Protein AF-A0A6B3FU96-F1 (afdb_monomer_lite)

Radius of gyration: 16.26 Å; chains: 1; bounding box: 39×36×41 Å

Sequence (114 aa):
RLAHGTFVRYARGQRRKLEADVRVHGAPRWKHAMHLLRLLASSRDLLRTGELRIDVGDAREELLAVKRGEVSWAEVERRMDRLGEENDEAAARSPLPAEPDRAAVEDFLVRTRR

Foldseek 3Di:
DVLLVVLLVVLVVLVVVQVVCCVVPVHGQLLSLLVSLLSLVQLLVCLQPVDRDNDPPPCVVVSVCSNVVVDDPVVSVVSNVVSSVSNVVSNVVGPDDPDDPPVVVVVVVVVPPD

Structure (mmCIF, N/CA/C/O backbone):
data_AF-A0A6B3FU96-F1
#
_entry.id   AF-A0A6B3FU96-F1
#
loop_
_atom_site.group_PDB
_atom_site.id
_atom_site.type_symbol
_atom_site.label_atom_id
_atom_site.label_alt_id
_atom_site.label_comp_id
_atom_site.label_asym_id
_atom_site.label_entity_id
_atom_site.label_seq_id
_atom_site.pdbx_PDB_ins_code
_atom_site.Cartn_x
_atom_site.Cartn_y
_atom_site.Cartn_z
_atom_site.occupancy
_atom_site.B_iso_or_equiv
_atom_site.auth_seq_id
_atom_site.auth_comp_id
_atom_site.auth_asym_id
_atom_site.auth_atom_id
_atom_site.pdbx_PDB_model_num
ATOM 1 N N . ARG A 1 1 ? -10.981 -8.982 6.597 1.00 85.12 1 ARG A N 1
ATOM 2 C CA . ARG A 1 1 ? -11.079 -7.613 7.168 1.00 85.12 1 ARG A CA 1
ATOM 3 C C . ARG A 1 1 ? -11.315 -6.618 6.039 1.00 85.12 1 ARG A C 1
ATOM 5 O O . ARG A 1 1 ? -10.650 -6.731 5.012 1.00 85.12 1 ARG A O 1
ATOM 12 N N . LEU A 1 2 ? -12.239 -5.669 6.202 1.00 90.56 2 LEU A N 1
ATOM 13 C CA . LEU A 1 2 ? -12.627 -4.729 5.144 1.00 90.56 2 LEU A CA 1
ATOM 14 C C . LEU A 1 2 ? -11.458 -3.841 4.693 1.00 90.56 2 LEU A C 1
ATOM 16 O O . LEU A 1 2 ? -11.311 -3.611 3.497 1.00 90.56 2 LEU A O 1
ATOM 20 N N . ALA A 1 3 ? -10.591 -3.414 5.620 1.00 91.00 3 ALA A N 1
ATOM 21 C CA . ALA A 1 3 ? -9.408 -2.602 5.317 1.00 91.00 3 ALA A CA 1
ATOM 22 C C . ALA A 1 3 ? -8.497 -3.258 4.263 1.00 91.00 3 ALA A C 1
ATOM 24 O O . ALA A 1 3 ? -8.232 -2.657 3.224 1.00 91.00 3 ALA A O 1
ATOM 25 N N . HIS A 1 4 ? -8.106 -4.521 4.477 1.00 91.50 4 HIS A N 1
ATOM 26 C CA . HIS A 1 4 ? -7.316 -5.299 3.513 1.00 91.50 4 HIS A CA 1
ATOM 27 C C . HIS A 1 4 ? -8.008 -5.375 2.149 1.00 91.50 4 HIS A C 1
ATOM 29 O O . HIS A 1 4 ? -7.415 -5.022 1.132 1.00 91.50 4 HIS A O 1
ATOM 35 N N . GLY A 1 5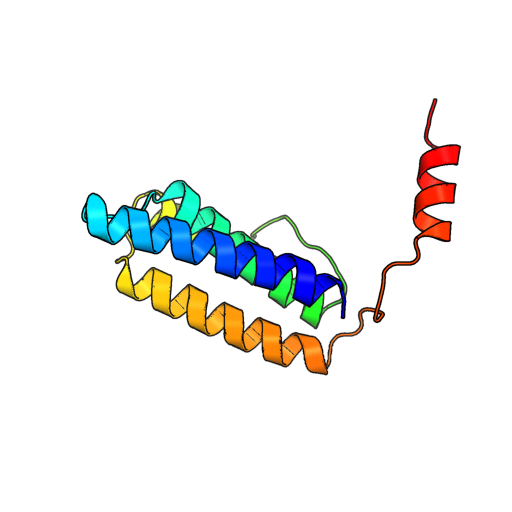 ? -9.297 -5.730 2.129 1.00 89.38 5 GLY A N 1
ATOM 36 C CA . GLY A 1 5 ? -10.069 -5.800 0.891 1.00 89.38 5 GLY A CA 1
ATOM 37 C C . GLY A 1 5 ? -10.115 -4.467 0.138 1.00 89.38 5 GLY A C 1
ATOM 38 O O . GLY A 1 5 ? -10.007 -4.453 -1.086 1.00 89.38 5 GLY A O 1
ATOM 39 N N . THR A 1 6 ? -10.253 -3.343 0.839 1.00 90.25 6 THR A N 1
ATOM 40 C CA . THR A 1 6 ? -10.286 -2.006 0.233 1.00 90.25 6 THR A CA 1
ATOM 41 C C . THR A 1 6 ? -8.933 -1.620 -0.361 1.00 90.25 6 THR A C 1
ATOM 43 O O . THR A 1 6 ? -8.867 -1.273 -1.542 1.00 90.25 6 THR A O 1
ATOM 46 N N . PHE A 1 7 ? -7.849 -1.729 0.410 1.00 89.06 7 PHE A N 1
ATOM 47 C CA . PHE A 1 7 ? -6.512 -1.347 -0.048 1.00 89.06 7 PHE A CA 1
ATOM 48 C C . PHE A 1 7 ? -5.993 -2.277 -1.149 1.00 89.06 7 PHE A C 1
ATOM 50 O O . PHE A 1 7 ? -5.582 -1.806 -2.210 1.00 89.06 7 PHE A O 1
ATOM 57 N N . VAL A 1 8 ? -6.057 -3.594 -0.940 1.00 84.56 8 VAL A N 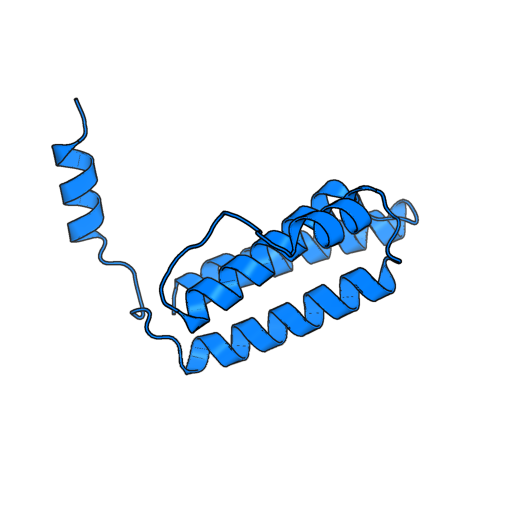1
ATOM 58 C CA . VAL A 1 8 ? -5.462 -4.577 -1.856 1.00 84.56 8 VAL A CA 1
ATOM 59 C C . VAL A 1 8 ? -6.236 -4.668 -3.170 1.00 84.56 8 VAL A C 1
ATOM 61 O O . VAL A 1 8 ? -5.616 -4.722 -4.233 1.00 84.56 8 VAL A O 1
ATOM 64 N N . ARG A 1 9 ? -7.580 -4.611 -3.165 1.00 87.00 9 ARG A N 1
ATOM 65 C CA . ARG A 1 9 ? -8.341 -4.594 -4.432 1.00 87.00 9 ARG A CA 1
ATOM 66 C C . ARG A 1 9 ? -8.057 -3.339 -5.246 1.00 87.00 9 ARG A C 1
ATOM 68 O O . ARG A 1 9 ? -7.861 -3.444 -6.458 1.00 87.00 9 ARG A O 1
ATOM 75 N N . TYR A 1 10 ? -8.006 -2.177 -4.594 1.00 90.75 10 TYR A N 1
ATOM 76 C CA . TYR A 1 10 ? -7.647 -0.935 -5.269 1.00 90.75 10 TYR A CA 1
ATOM 77 C C . TYR A 1 10 ? -6.224 -1.014 -5.837 1.00 90.75 10 TYR A C 1
ATOM 79 O O . TYR A 1 10 ? -6.031 -0.755 -7.025 1.00 90.75 10 TYR A O 1
ATOM 87 N N . ALA A 1 11 ? -5.249 -1.458 -5.036 1.00 90.88 11 ALA A N 1
ATOM 88 C CA . ALA A 1 11 ? -3.858 -1.600 -5.456 1.00 90.88 11 ALA A CA 1
ATOM 89 C C . ALA A 1 11 ? -3.701 -2.550 -6.656 1.00 90.88 11 ALA A C 1
ATOM 91 O O . ALA A 1 11 ? -3.057 -2.192 -7.640 1.00 90.88 11 ALA A O 1
ATOM 92 N N . ARG A 1 12 ? -4.369 -3.713 -6.642 1.00 91.31 12 ARG A N 1
ATOM 93 C CA . ARG A 1 12 ? -4.391 -4.658 -7.776 1.00 91.31 12 ARG A CA 1
ATOM 94 C C . ARG A 1 12 ? -4.965 -4.020 -9.045 1.00 91.31 12 ARG A C 1
ATOM 96 O O . ARG A 1 12 ? -4.443 -4.235 -10.135 1.00 91.31 12 ARG A O 1
ATOM 103 N N . GLY A 1 13 ? -6.026 -3.221 -8.919 1.00 94.31 13 GLY A N 1
ATOM 104 C CA . GLY A 1 13 ? -6.601 -2.477 -10.043 1.00 94.31 13 GLY A CA 1
ATOM 105 C C . GLY A 1 13 ? -5.647 -1.432 -10.624 1.00 94.31 13 GLY A C 1
ATOM 106 O O . GLY A 1 13 ? -5.531 -1.322 -11.844 1.00 94.31 13 GLY A O 1
ATOM 107 N N . GLN A 1 14 ? -4.940 -0.696 -9.765 1.00 95.62 14 GLN A N 1
ATOM 108 C CA . GLN A 1 14 ? -3.948 0.295 -10.188 1.00 95.62 14 GLN A CA 1
ATOM 109 C C . GLN A 1 14 ? -2.713 -0.347 -10.824 1.00 95.62 14 GLN A C 1
ATOM 111 O O . GLN A 1 14 ? -2.234 0.147 -11.843 1.00 95.62 14 GLN A O 1
ATOM 116 N N . ARG A 1 15 ? -2.251 -1.485 -10.290 1.00 94.62 15 ARG A N 1
ATOM 117 C CA . ARG A 1 15 ? -1.135 -2.248 -10.858 1.00 94.62 15 ARG A CA 1
ATOM 118 C C . ARG A 1 15 ? -1.401 -2.649 -12.305 1.00 94.62 15 ARG A C 1
ATOM 120 O O . ARG A 1 15 ? -0.584 -2.352 -13.164 1.00 94.62 15 ARG A O 1
ATOM 127 N N . ARG A 1 16 ? -2.580 -3.214 -12.597 1.00 95.75 16 ARG A N 1
ATOM 128 C CA . ARG A 1 16 ? -2.950 -3.610 -13.969 1.00 95.75 16 ARG A CA 1
ATOM 129 C C . ARG A 1 16 ? -2.908 -2.448 -14.961 1.00 95.75 16 ARG A C 1
ATOM 131 O O . ARG A 1 16 ? -2.517 -2.639 -16.109 1.00 95.75 16 ARG A O 1
ATOM 138 N N . LYS A 1 17 ? -3.316 -1.247 -14.533 1.00 94.50 17 LYS A N 1
ATOM 139 C CA . LYS A 1 17 ? -3.223 -0.035 -15.364 1.00 94.50 17 LYS A CA 1
ATOM 140 C C . LYS A 1 17 ? -1.768 0.332 -15.629 1.00 94.50 17 LYS A C 1
ATOM 142 O O . LYS A 1 17 ? -1.411 0.642 -16.754 1.00 94.50 17 LYS A O 1
ATOM 147 N N . LEU A 1 18 ? -0.932 0.254 -14.600 1.00 95.50 18 LEU A N 1
ATOM 148 C CA . LEU A 1 18 ? 0.477 0.596 -14.705 1.00 95.50 18 LEU A CA 1
ATOM 149 C C . LEU A 1 18 ? 1.257 -0.402 -15.582 1.00 95.50 18 LEU A C 1
ATOM 151 O O . LEU A 1 18 ? 2.047 0.017 -16.417 1.00 95.50 18 LEU A O 1
ATOM 155 N N . GLU A 1 19 ? 0.971 -1.700 -15.471 1.00 95.56 19 GLU A N 1
ATOM 156 C CA . GLU A 1 19 ? 1.505 -2.739 -16.366 1.00 95.56 19 GLU A CA 1
ATOM 157 C C . GLU A 1 19 ? 1.053 -2.535 -17.821 1.00 95.56 19 GLU A C 1
ATOM 159 O O . GLU A 1 19 ? 1.815 -2.786 -18.753 1.00 95.56 19 GLU A O 1
ATOM 164 N N . ALA A 1 20 ? -0.186 -2.078 -18.036 1.00 95.19 20 ALA A N 1
ATOM 165 C CA . ALA A 1 20 ? -0.667 -1.727 -19.369 1.00 95.19 20 ALA A CA 1
ATOM 166 C C . ALA A 1 20 ? 0.097 -0.529 -19.950 1.00 95.19 20 ALA A C 1
ATOM 168 O O . ALA A 1 20 ? 0.547 -0.614 -21.091 1.00 95.19 20 ALA A O 1
ATOM 169 N N . ASP A 1 21 ? 0.316 0.526 -19.158 1.00 92.69 21 ASP A N 1
ATOM 170 C CA . ASP A 1 21 ? 1.127 1.680 -19.565 1.00 92.69 21 ASP A CA 1
ATOM 171 C C . ASP A 1 21 ? 2.549 1.243 -19.963 1.00 92.69 21 ASP A C 1
ATOM 173 O O . ASP A 1 21 ? 3.053 1.677 -20.995 1.00 92.69 21 ASP A O 1
ATOM 177 N N . VAL A 1 22 ? 3.178 0.335 -19.203 1.00 96.12 22 VAL A N 1
ATOM 178 C CA . VAL A 1 22 ? 4.518 -0.197 -19.518 1.00 96.12 22 VAL A CA 1
ATOM 179 C C . VAL A 1 22 ? 4.530 -0.930 -20.858 1.00 96.12 22 VAL A C 1
ATOM 181 O O . VAL A 1 22 ? 5.436 -0.714 -21.657 1.00 96.12 22 VAL A O 1
ATOM 184 N N . ARG A 1 23 ? 3.524 -1.769 -21.142 1.00 95.81 23 ARG A N 1
ATOM 185 C CA . ARG A 1 23 ? 3.443 -2.486 -22.429 1.00 95.81 23 ARG A CA 1
ATOM 186 C C . ARG A 1 23 ? 3.307 -1.545 -23.625 1.00 95.81 23 ARG A C 1
ATOM 188 O O . ARG A 1 23 ? 3.797 -1.874 -24.698 1.00 95.81 23 ARG A O 1
ATOM 195 N N . VAL A 1 24 ? 2.636 -0.407 -23.451 1.00 95.88 24 VAL A N 1
ATOM 196 C CA . VAL A 1 24 ? 2.384 0.558 -24.534 1.00 95.88 24 VAL A CA 1
ATOM 197 C C . VAL A 1 24 ? 3.532 1.560 -24.686 1.00 95.88 24 VAL A C 1
ATOM 199 O O . VAL A 1 24 ? 3.877 1.931 -25.804 1.00 95.88 24 VAL A O 1
ATOM 202 N N . HIS A 1 25 ? 4.129 2.003 -23.580 1.00 94.50 25 HIS A N 1
ATOM 203 C CA . HIS A 1 25 ? 5.074 3.125 -23.554 1.00 94.50 25 HIS A CA 1
ATOM 204 C C . HIS A 1 25 ? 6.510 2.733 -23.172 1.00 94.50 25 HIS A C 1
ATOM 206 O O . HIS A 1 25 ? 7.390 3.588 -23.152 1.00 94.50 25 HIS A O 1
ATOM 212 N N . GLY A 1 26 ? 6.762 1.465 -22.838 1.00 94.31 26 GLY A N 1
ATOM 213 C CA . GLY A 1 26 ? 8.074 0.938 -22.442 1.00 94.31 26 GLY A CA 1
ATOM 214 C C . GLY A 1 26 ? 8.487 1.241 -20.997 1.00 94.31 26 GLY A C 1
ATOM 215 O O . GLY A 1 26 ? 9.429 0.638 -20.490 1.00 94.31 26 GLY A O 1
ATOM 216 N N . ALA A 1 27 ? 7.782 2.141 -20.308 1.00 93.62 27 ALA A N 1
ATOM 217 C CA . ALA A 1 27 ? 8.052 2.513 -18.923 1.00 93.62 27 ALA A CA 1
ATOM 218 C C . ALA A 1 27 ? 6.757 2.879 -18.182 1.00 93.62 27 ALA A C 1
ATOM 220 O O . ALA A 1 27 ? 5.798 3.352 -18.801 1.00 93.62 27 ALA A O 1
ATOM 221 N N . PRO A 1 28 ? 6.707 2.700 -16.851 1.00 96.62 28 PRO A N 1
ATOM 222 C CA . PRO A 1 28 ? 5.546 3.085 -16.070 1.00 96.62 28 PRO A CA 1
ATOM 223 C C . PRO A 1 28 ? 5.503 4.601 -15.878 1.00 96.62 28 PRO A C 1
ATOM 225 O O . PRO A 1 28 ? 6.515 5.306 -15.896 1.00 96.62 28 PRO A O 1
ATOM 228 N N . ARG A 1 29 ? 4.331 5.114 -15.507 1.00 97.19 29 ARG A N 1
ATOM 229 C CA . ARG A 1 29 ? 4.252 6.434 -14.875 1.00 97.19 29 ARG A CA 1
ATOM 230 C C . ARG A 1 29 ? 4.871 6.363 -13.475 1.00 97.19 29 ARG A C 1
ATOM 232 O O . ARG A 1 29 ? 4.194 6.002 -12.517 1.00 97.19 29 ARG A O 1
ATOM 239 N N . TRP A 1 30 ? 6.133 6.760 -13.326 1.00 97.94 30 TRP A N 1
ATOM 240 C CA . TRP A 1 30 ? 6.909 6.623 -12.080 1.00 97.94 30 TRP A CA 1
ATOM 241 C C . TRP A 1 30 ? 6.244 7.195 -10.821 1.00 97.94 30 TRP A C 1
ATOM 243 O O . TRP A 1 30 ? 6.259 6.569 -9.762 1.00 97.94 30 TRP A O 1
ATOM 253 N N . LYS A 1 31 ? 5.564 8.345 -10.927 1.00 98.12 31 LYS A N 1
ATOM 254 C CA . LYS A 1 31 ? 4.761 8.898 -9.819 1.00 98.12 31 LYS A CA 1
ATOM 255 C C . LYS A 1 31 ? 3.658 7.932 -9.368 1.00 98.12 31 LYS A C 1
ATOM 257 O O . LYS A 1 31 ? 3.398 7.816 -8.174 1.00 98.12 31 LYS A O 1
ATOM 262 N N . HIS A 1 32 ? 3.005 7.259 -10.311 1.00 97.88 32 HIS A N 1
ATOM 263 C CA . HIS A 1 32 ? 1.958 6.285 -10.019 1.00 97.88 32 HIS A CA 1
ATOM 264 C C . HIS A 1 32 ? 2.555 5.019 -9.384 1.00 97.88 32 HIS A C 1
ATOM 266 O O . HIS A 1 32 ? 2.040 4.560 -8.367 1.00 97.88 32 HIS A O 1
ATOM 272 N N . ALA A 1 33 ? 3.689 4.531 -9.894 1.00 98.25 33 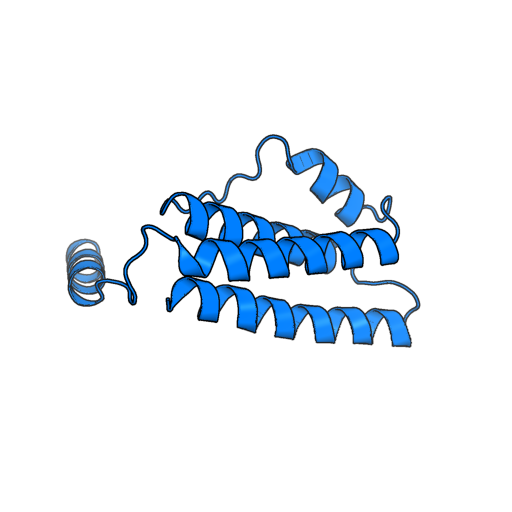ALA A N 1
ATOM 273 C CA . ALA A 1 33 ? 4.399 3.387 -9.323 1.00 98.25 33 ALA A CA 1
ATOM 274 C C . ALA A 1 33 ? 4.808 3.635 -7.857 1.00 98.25 33 ALA A C 1
ATOM 276 O O . ALA A 1 33 ? 4.507 2.827 -6.978 1.00 98.25 33 ALA A O 1
ATOM 277 N N . MET A 1 34 ? 5.393 4.805 -7.577 1.00 98.44 34 MET A N 1
ATOM 278 C CA . MET A 1 34 ? 5.727 5.245 -6.219 1.00 98.44 34 MET A CA 1
ATOM 279 C C . MET A 1 34 ? 4.493 5.289 -5.310 1.00 98.44 34 MET A C 1
ATOM 281 O O . MET A 1 34 ? 4.522 4.767 -4.196 1.00 98.44 34 MET A O 1
ATOM 285 N N . HIS A 1 35 ? 3.387 5.882 -5.774 1.00 97.12 35 HIS A N 1
ATOM 286 C CA . HIS A 1 35 ? 2.168 5.963 -4.970 1.00 97.12 35 HIS A CA 1
ATOM 287 C C . HIS A 1 35 ? 1.584 4.590 -4.643 1.00 97.12 35 HIS A C 1
ATOM 289 O O . HIS A 1 35 ? 1.047 4.412 -3.551 1.00 97.12 35 HIS A O 1
ATOM 295 N N . LEU A 1 36 ? 1.697 3.635 -5.564 1.00 97.06 36 LEU A N 1
ATOM 296 C CA . LEU A 1 36 ? 1.214 2.279 -5.361 1.00 97.06 36 LEU A CA 1
ATOM 297 C C . LEU A 1 36 ? 2.059 1.519 -4.326 1.00 97.06 36 LEU A C 1
ATOM 299 O O . LEU A 1 36 ? 1.485 0.892 -3.438 1.00 97.06 36 LEU A O 1
ATOM 303 N N . LEU A 1 37 ? 3.391 1.653 -4.362 1.00 97.44 37 LEU A N 1
ATOM 304 C CA . LEU A 1 37 ? 4.268 1.128 -3.305 1.00 97.44 37 LEU A CA 1
ATOM 305 C C . LEU A 1 37 ? 3.940 1.738 -1.941 1.00 97.44 37 LEU A C 1
ATOM 307 O O . LEU A 1 37 ? 3.750 1.007 -0.972 1.00 97.44 37 LEU A O 1
ATOM 311 N N . ARG A 1 38 ? 3.799 3.070 -1.879 1.00 97.06 38 ARG A N 1
ATOM 312 C CA . ARG A 1 38 ? 3.421 3.771 -0.646 1.00 97.06 38 ARG A CA 1
ATOM 313 C C . ARG A 1 38 ? 2.103 3.239 -0.084 1.00 97.06 38 ARG A C 1
ATOM 315 O O . ARG A 1 38 ? 2.011 2.970 1.105 1.00 97.06 38 ARG A O 1
ATOM 322 N N . LEU A 1 39 ? 1.091 3.072 -0.936 1.00 95.94 39 LEU A N 1
ATOM 323 C CA . LEU A 1 39 ? -0.220 2.580 -0.521 1.00 95.94 39 LEU A CA 1
ATOM 324 C C . LEU A 1 39 ? -0.150 1.158 0.054 1.00 95.94 39 LEU A C 1
ATOM 326 O O . LEU A 1 39 ? -0.757 0.885 1.089 1.00 95.94 39 LEU A O 1
ATOM 330 N N . LEU A 1 40 ? 0.569 0.258 -0.620 1.00 96.25 40 LEU A N 1
ATOM 331 C CA . LEU A 1 40 ? 0.731 -1.126 -0.180 1.00 96.25 40 LEU A CA 1
ATOM 332 C C . LEU A 1 40 ? 1.501 -1.215 1.149 1.00 96.25 40 LEU A C 1
ATOM 334 O O . LEU A 1 40 ? 1.101 -1.981 2.026 1.00 96.25 40 LEU A O 1
ATOM 338 N N . ALA A 1 41 ? 2.542 -0.395 1.328 1.00 96.38 41 ALA A N 1
ATOM 339 C CA . ALA A 1 41 ? 3.285 -0.294 2.584 1.00 96.38 41 ALA A CA 1
ATOM 340 C C . ALA A 1 41 ? 2.408 0.232 3.732 1.00 96.38 41 ALA A C 1
ATOM 342 O O . ALA A 1 41 ? 2.320 -0.414 4.774 1.00 96.38 41 ALA A O 1
ATOM 343 N N . SER A 1 42 ? 1.665 1.326 3.517 1.00 95.88 42 SER A N 1
ATOM 344 C CA . SER A 1 42 ? 0.724 1.847 4.519 1.00 95.88 42 SER A CA 1
ATOM 345 C C . SER A 1 42 ? -0.351 0.824 4.894 1.00 95.88 42 SER A C 1
ATOM 347 O O . SER A 1 42 ? -0.703 0.711 6.064 1.00 95.88 42 SER A O 1
ATOM 349 N N . SER A 1 43 ? -0.863 0.054 3.925 1.00 96.19 43 SER A N 1
ATOM 350 C CA . SER A 1 43 ? -1.833 -1.019 4.183 1.00 96.19 43 SER A CA 1
ATOM 351 C C . SER A 1 43 ? -1.244 -2.119 5.063 1.00 96.19 43 SER A C 1
ATOM 353 O O . SER A 1 43 ? -1.881 -2.548 6.023 1.00 96.19 43 SER A O 1
ATOM 355 N N . ARG A 1 44 ? -0.011 -2.547 4.777 1.00 96.25 44 ARG A N 1
ATOM 356 C CA . ARG A 1 44 ? 0.685 -3.559 5.572 1.00 96.25 44 ARG A CA 1
ATOM 357 C C . ARG A 1 44 ? 0.865 -3.090 7.008 1.00 96.25 44 ARG A C 1
ATOM 359 O O . ARG A 1 44 ? 0.566 -3.843 7.931 1.00 96.25 44 ARG A O 1
ATOM 366 N N . ASP A 1 45 ? 1.350 -1.868 7.193 1.00 96.19 45 ASP A N 1
ATOM 367 C CA . ASP A 1 45 ? 1.628 -1.335 8.524 1.00 96.19 45 ASP A CA 1
ATOM 368 C C . ASP A 1 45 ? 0.328 -1.174 9.315 1.00 96.19 45 ASP A C 1
ATOM 370 O O . ASP A 1 45 ? 0.241 -1.679 10.431 1.00 96.19 45 ASP A O 1
ATOM 374 N N . LEU A 1 46 ? -0.724 -0.632 8.689 1.00 96.00 46 LEU A N 1
ATOM 375 C CA . LEU A 1 46 ? -2.072 -0.582 9.257 1.00 96.00 46 LEU A CA 1
ATOM 376 C C . LEU A 1 46 ? -2.573 -1.975 9.672 1.00 96.00 46 LEU A C 1
ATOM 378 O O . LEU A 1 46 ? -3.121 -2.141 10.759 1.00 96.00 46 LEU A O 1
ATOM 382 N N . LEU A 1 47 ? -2.395 -2.994 8.829 1.00 96.69 47 LEU A N 1
ATOM 383 C CA . LEU A 1 47 ? -2.823 -4.354 9.154 1.00 96.69 47 LEU A CA 1
ATOM 384 C C . LEU A 1 47 ? -1.985 -4.972 10.276 1.00 96.69 47 LEU A C 1
ATOM 386 O O . LEU A 1 47 ? -2.526 -5.771 11.034 1.00 96.69 47 LEU A O 1
ATOM 390 N N . ARG A 1 48 ? -0.706 -4.616 10.413 1.00 96.81 48 ARG A N 1
ATOM 391 C CA . ARG A 1 48 ? 0.170 -5.124 11.479 1.00 96.81 48 ARG A CA 1
ATOM 392 C C . ARG A 1 48 ? -0.086 -4.450 12.824 1.00 96.81 48 ARG A C 1
ATOM 394 O O . ARG A 1 48 ? -0.054 -5.133 13.841 1.00 96.81 48 ARG A O 1
ATOM 401 N N . THR A 1 49 ? -0.327 -3.142 12.835 1.00 96.56 49 THR A N 1
ATOM 402 C CA . THR A 1 49 ? -0.357 -2.344 14.073 1.00 96.56 49 THR A CA 1
ATOM 403 C C . THR A 1 49 ? -1.754 -1.891 14.477 1.00 96.56 49 THR A C 1
ATO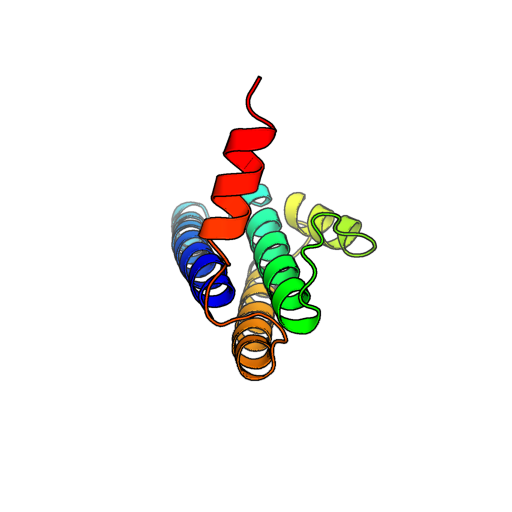M 405 O O . THR A 1 49 ? -1.976 -1.582 15.640 1.00 96.56 49 THR A O 1
ATOM 408 N N . GLY A 1 50 ? -2.701 -1.840 13.538 1.00 96.06 50 GLY A N 1
ATOM 409 C CA . GLY A 1 50 ? -3.996 -1.188 13.738 1.00 96.06 50 GLY A CA 1
ATOM 410 C C . GLY A 1 50 ? -3.943 0.339 13.623 1.00 96.06 50 GLY A C 1
ATOM 411 O O . GLY A 1 50 ? -4.981 0.988 13.721 1.00 96.06 50 GLY A O 1
ATOM 412 N N . GLU A 1 51 ? -2.769 0.917 13.363 1.00 95.06 51 GLU A N 1
ATOM 413 C CA . GLU A 1 51 ? -2.568 2.361 13.256 1.00 95.06 51 GLU A CA 1
ATOM 414 C C . GLU A 1 51 ? -2.308 2.777 11.809 1.00 95.06 51 GLU A C 1
ATOM 416 O O . GLU A 1 51 ? -1.373 2.306 11.157 1.00 95.06 51 GLU A O 1
ATOM 421 N N . LEU A 1 52 ? -3.111 3.716 11.305 1.00 93.06 52 LEU A N 1
ATOM 422 C CA . LEU A 1 52 ? -2.900 4.291 9.982 1.00 93.06 52 LEU A CA 1
ATOM 423 C C . LEU A 1 52 ? -1.809 5.368 10.038 1.00 93.06 52 LEU A C 1
ATOM 425 O O . LEU A 1 52 ? -2.057 6.486 10.489 1.00 93.06 52 LEU A O 1
ATOM 429 N N . ARG A 1 53 ? -0.619 5.054 9.516 1.00 91.12 53 ARG A N 1
ATOM 430 C CA . ARG A 1 53 ? 0.481 6.016 9.347 1.00 91.12 53 ARG A CA 1
ATOM 431 C C . ARG A 1 53 ? 0.582 6.460 7.887 1.00 91.12 53 ARG A C 1
ATOM 433 O O . ARG A 1 53 ? 0.796 5.647 6.989 1.00 91.12 53 ARG A O 1
ATOM 440 N N . ILE A 1 54 ? 0.365 7.756 7.657 1.00 88.38 54 ILE A N 1
ATOM 441 C CA . ILE A 1 54 ? 0.435 8.383 6.322 1.00 88.38 54 ILE A CA 1
ATOM 442 C C . ILE A 1 54 ? 1.841 8.904 6.018 1.00 88.38 54 ILE A C 1
ATOM 444 O O . ILE A 1 54 ? 2.240 8.973 4.852 1.00 88.38 54 ILE A O 1
ATOM 448 N N . ASP A 1 55 ? 2.577 9.273 7.065 1.00 91.38 55 ASP A N 1
ATOM 449 C CA . ASP A 1 55 ? 3.986 9.613 6.954 1.00 91.38 55 ASP A CA 1
ATOM 450 C C . ASP A 1 55 ? 4.789 8.373 6.539 1.00 91.38 55 ASP A C 1
ATOM 452 O O . ASP A 1 55 ? 4.524 7.264 7.004 1.00 91.38 55 ASP A O 1
ATOM 456 N N . VAL A 1 56 ? 5.728 8.563 5.615 1.00 91.50 56 VAL A N 1
ATOM 457 C CA . VAL A 1 56 ? 6.532 7.479 5.033 1.00 91.50 56 VAL A CA 1
ATOM 458 C C . VAL A 1 56 ? 7.887 7.307 5.719 1.00 91.50 56 VAL A C 1
ATOM 460 O O . VAL A 1 56 ? 8.588 6.349 5.404 1.00 91.50 56 VAL A O 1
ATOM 463 N N . GLY A 1 57 ? 8.257 8.211 6.631 1.00 94.06 57 GLY A N 1
ATOM 464 C CA . GLY A 1 57 ? 9.488 8.177 7.413 1.00 94.06 57 GLY A CA 1
ATOM 465 C C . GLY A 1 57 ? 10.717 7.876 6.561 1.00 94.06 57 GLY A C 1
ATOM 466 O O . GLY A 1 57 ? 10.925 8.468 5.497 1.00 94.06 57 GLY A O 1
ATOM 467 N N . ASP A 1 58 ? 11.487 6.889 7.007 1.00 93.69 58 ASP A N 1
ATOM 468 C CA . ASP A 1 58 ? 12.740 6.463 6.378 1.00 93.69 58 ASP A CA 1
ATOM 469 C C . ASP A 1 58 ? 12.559 5.940 4.942 1.00 93.69 58 ASP A C 1
ATOM 471 O O . ASP A 1 58 ? 13.477 6.021 4.128 1.00 93.69 58 ASP A O 1
ATOM 475 N N . ALA A 1 59 ? 11.355 5.491 4.564 1.00 94.75 59 ALA A N 1
ATOM 476 C CA . ALA A 1 59 ? 11.070 5.033 3.202 1.00 94.75 59 ALA A CA 1
ATOM 477 C C . ALA A 1 59 ? 10.969 6.185 2.182 1.00 94.75 59 ALA A C 1
ATOM 479 O O . ALA A 1 59 ? 10.808 5.942 0.981 1.00 94.75 59 ALA A O 1
ATOM 480 N N . ARG A 1 60 ? 11.035 7.451 2.624 1.00 97.25 60 ARG A N 1
ATOM 481 C CA . ARG A 1 60 ? 10.882 8.627 1.756 1.00 97.25 60 ARG A CA 1
ATOM 482 C C . ARG A 1 60 ? 11.858 8.621 0.584 1.00 97.25 60 ARG A C 1
ATOM 484 O O . ARG A 1 60 ? 11.423 8.804 -0.553 1.00 97.25 60 ARG A O 1
ATOM 491 N N . GLU A 1 61 ? 13.149 8.436 0.845 1.00 98.00 61 GLU A N 1
ATOM 492 C CA . GLU A 1 61 ? 14.165 8.504 -0.212 1.00 98.00 61 GLU A CA 1
ATOM 493 C C . GLU A 1 61 ? 14.033 7.348 -1.205 1.00 98.00 61 GLU A C 1
ATOM 495 O O . GLU A 1 61 ? 14.112 7.571 -2.413 1.00 98.00 61 GLU A O 1
ATOM 500 N N . GLU A 1 62 ? 13.702 6.145 -0.734 1.00 97.62 62 GLU A N 1
ATOM 501 C CA . GLU A 1 62 ? 13.431 5.003 -1.612 1.00 97.62 62 GLU A CA 1
ATOM 502 C C . GLU A 1 62 ? 12.233 5.258 -2.537 1.00 97.62 62 GLU A C 1
ATOM 504 O O . GLU A 1 62 ? 12.285 4.987 -3.740 1.00 97.62 62 GLU A O 1
ATOM 509 N N . LEU A 1 63 ? 11.147 5.824 -2.002 1.00 98.31 63 LEU A N 1
ATOM 510 C CA . LEU A 1 63 ? 9.974 6.197 -2.791 1.00 98.31 63 LEU A CA 1
ATOM 511 C C . LEU A 1 63 ? 10.305 7.300 -3.805 1.00 98.31 63 LEU A C 1
ATOM 513 O O . LEU A 1 63 ? 9.814 7.270 -4.938 1.00 98.31 63 LEU A O 1
ATOM 517 N N . LEU A 1 64 ? 11.142 8.271 -3.434 1.00 98.50 64 LEU A N 1
ATOM 518 C CA . LEU A 1 64 ? 11.588 9.311 -4.357 1.00 98.50 64 LEU A CA 1
ATOM 519 C C . LEU A 1 64 ? 12.492 8.761 -5.464 1.00 98.50 64 LEU A C 1
ATOM 521 O O . LEU A 1 64 ? 12.330 9.193 -6.605 1.00 98.50 64 LEU A O 1
ATOM 525 N N . ALA A 1 65 ? 13.351 7.782 -5.179 1.00 98.62 65 ALA A N 1
ATOM 526 C CA . ALA A 1 65 ? 14.146 7.099 -6.199 1.00 98.62 65 ALA A CA 1
ATOM 527 C C . ALA A 1 65 ? 13.252 6.402 -7.238 1.00 98.62 65 ALA A C 1
ATOM 529 O O . ALA A 1 65 ? 13.440 6.571 -8.445 1.00 98.62 65 ALA A O 1
ATOM 530 N N . VAL A 1 66 ? 12.184 5.724 -6.794 1.00 98.62 66 VAL A N 1
ATOM 531 C CA . VAL A 1 66 ? 11.167 5.171 -7.709 1.00 98.62 66 VAL A CA 1
ATOM 532 C C . VAL A 1 66 ? 10.495 6.278 -8.516 1.00 98.62 66 VAL A C 1
ATOM 534 O O . VAL A 1 66 ? 10.337 6.148 -9.726 1.00 98.62 66 VAL A O 1
ATOM 537 N N . LYS A 1 67 ? 10.115 7.395 -7.880 1.00 98.38 67 LYS A N 1
ATOM 538 C CA . LYS A 1 67 ? 9.481 8.532 -8.571 1.00 98.38 67 LYS A CA 1
ATOM 539 C C . LYS A 1 67 ? 10.390 9.138 -9.651 1.00 98.38 67 LYS A C 1
ATOM 541 O O . LYS A 1 67 ? 9.864 9.622 -10.653 1.00 98.38 67 LYS A O 1
ATOM 546 N N . ARG A 1 68 ? 11.710 9.134 -9.440 1.00 98.56 68 ARG A N 1
ATOM 547 C CA . ARG A 1 68 ? 12.726 9.612 -10.393 1.00 98.56 68 ARG A CA 1
ATOM 548 C C . ARG A 1 68 ? 13.085 8.579 -11.470 1.00 98.56 68 ARG A C 1
ATOM 550 O O . ARG A 1 68 ? 13.763 8.937 -12.422 1.00 98.56 68 ARG A O 1
ATOM 557 N N . GLY A 1 69 ? 12.596 7.340 -11.363 1.00 97.75 69 GLY A N 1
ATOM 558 C CA . GLY A 1 69 ? 12.907 6.261 -12.307 1.00 97.75 69 GLY A CA 1
ATOM 559 C C . GLY A 1 69 ? 14.299 5.656 -12.119 1.00 97.75 69 GLY A C 1
ATOM 560 O O . GLY A 1 69 ? 14.820 5.017 -13.025 1.00 97.75 69 GLY A O 1
ATOM 561 N N . GLU A 1 70 ? 14.905 5.847 -10.946 1.00 98.56 70 GLU A N 1
ATOM 562 C CA . GLU A 1 70 ? 16.239 5.326 -10.605 1.00 98.56 70 GLU A CA 1
ATOM 563 C C . GLU A 1 70 ? 16.206 3.834 -10.244 1.00 98.56 70 GLU A C 1
ATOM 565 O O . GLU A 1 70 ? 17.236 3.167 -10.192 1.00 98.56 70 GLU A O 1
ATOM 570 N N . VAL A 1 71 ? 15.009 3.300 -9.996 1.00 98.25 71 VAL A N 1
ATOM 571 C CA . VAL A 1 71 ? 14.764 1.890 -9.695 1.00 98.25 71 VAL A CA 1
ATOM 572 C C . VAL A 1 71 ? 14.156 1.232 -10.927 1.00 98.25 71 VAL A C 1
ATOM 574 O O . VAL A 1 71 ? 13.194 1.748 -11.496 1.00 98.25 71 VAL A O 1
ATOM 577 N N . SER A 1 72 ? 14.688 0.078 -11.333 1.00 97.38 72 SER A N 1
ATOM 578 C CA . SER A 1 72 ? 14.161 -0.645 -12.493 1.00 97.38 72 SER A CA 1
ATOM 579 C C . SER A 1 72 ? 12.707 -1.067 -12.278 1.00 97.38 72 SER A C 1
ATOM 581 O O . SER A 1 72 ? 12.291 -1.390 -11.163 1.00 97.38 72 SER A O 1
ATOM 583 N N . TRP A 1 73 ? 11.928 -1.109 -13.362 1.00 97.12 73 TRP A N 1
ATOM 584 C CA . TRP A 1 73 ? 10.525 -1.519 -13.289 1.00 97.12 73 TRP A CA 1
ATOM 585 C C . TRP A 1 73 ? 10.362 -2.920 -12.674 1.00 97.12 73 TRP A C 1
ATOM 587 O O . TRP A 1 73 ? 9.562 -3.092 -11.761 1.00 97.12 73 TRP A O 1
ATOM 597 N N . ALA A 1 74 ? 11.220 -3.871 -13.053 1.00 97.06 74 ALA A N 1
ATOM 598 C CA . ALA A 1 74 ? 11.213 -5.221 -12.489 1.00 97.06 74 ALA A CA 1
ATOM 599 C C . ALA A 1 74 ? 11.456 -5.251 -10.966 1.00 97.06 74 ALA A C 1
ATOM 601 O O . ALA A 1 74 ? 10.903 -6.093 -10.262 1.00 97.06 74 ALA A O 1
ATOM 602 N N . GLU A 1 75 ? 12.284 -4.351 -10.427 1.00 98.38 75 GLU A N 1
ATOM 603 C CA . GLU A 1 75 ? 12.471 -4.233 -8.975 1.00 98.38 75 GLU A CA 1
ATOM 604 C C . GLU A 1 75 ? 11.239 -3.633 -8.294 1.00 98.38 75 GLU A C 1
ATOM 606 O O . GLU A 1 75 ? 10.834 -4.088 -7.226 1.00 98.38 75 GLU A O 1
ATOM 611 N N . VAL A 1 76 ? 10.603 -2.648 -8.924 1.00 98.25 76 VAL A N 1
ATOM 612 C CA . VAL A 1 76 ? 9.349 -2.080 -8.427 1.00 98.25 76 VAL A CA 1
ATOM 613 C C . VAL A 1 76 ? 8.240 -3.138 -8.388 1.00 98.25 76 VAL A C 1
ATOM 615 O O . VAL A 1 76 ? 7.534 -3.223 -7.384 1.00 98.25 76 VAL A O 1
ATOM 618 N N . GLU A 1 77 ? 8.123 -3.979 -9.417 1.00 97.38 77 GLU A N 1
ATOM 619 C CA . GLU A 1 77 ? 7.173 -5.101 -9.453 1.00 97.38 77 GLU A CA 1
ATOM 620 C C . GLU A 1 77 ? 7.419 -6.087 -8.313 1.00 97.38 77 GLU A C 1
ATOM 622 O O . GLU A 1 77 ? 6.500 -6.362 -7.543 1.00 97.38 77 GLU A O 1
ATOM 627 N N . ARG A 1 78 ? 8.671 -6.522 -8.113 1.00 98.12 78 ARG A N 1
ATOM 628 C CA . ARG A 1 78 ? 9.032 -7.408 -6.993 1.00 98.12 78 ARG A CA 1
ATOM 629 C C . ARG A 1 78 ? 8.642 -6.830 -5.636 1.00 98.12 78 ARG A C 1
ATOM 631 O O . ARG A 1 78 ? 8.173 -7.558 -4.763 1.00 98.12 78 ARG A O 1
ATOM 638 N N . ARG A 1 79 ? 8.828 -5.522 -5.435 1.00 98.12 79 ARG A N 1
ATOM 639 C CA . ARG A 1 79 ? 8.403 -4.845 -4.199 1.00 98.12 79 ARG A CA 1
ATOM 640 C C . ARG A 1 79 ? 6.881 -4.825 -4.057 1.00 98.12 79 ARG A C 1
ATOM 642 O O . ARG A 1 79 ? 6.388 -5.007 -2.948 1.00 98.12 79 ARG A O 1
ATOM 649 N N . MET A 1 80 ? 6.139 -4.620 -5.148 1.00 97.50 80 MET A N 1
ATOM 650 C CA . MET A 1 80 ? 4.672 -4.684 -5.138 1.00 97.50 80 MET A CA 1
ATOM 651 C C . MET A 1 80 ? 4.164 -6.088 -4.801 1.00 97.50 80 MET A C 1
ATOM 653 O O . MET A 1 80 ? 3.225 -6.200 -4.015 1.00 97.50 80 MET A O 1
ATOM 657 N N . ASP A 1 81 ? 4.780 -7.131 -5.363 1.00 96.56 81 ASP A N 1
ATOM 658 C CA . ASP A 1 81 ? 4.455 -8.532 -5.068 1.00 96.56 81 ASP A CA 1
ATOM 659 C C . ASP A 1 81 ? 4.682 -8.849 -3.591 1.00 96.56 81 ASP A C 1
ATOM 661 O O . ASP A 1 81 ? 3.736 -9.215 -2.892 1.00 96.56 81 ASP A O 1
ATOM 665 N N . ARG A 1 82 ? 5.888 -8.564 -3.085 1.00 97.88 82 ARG A N 1
ATOM 666 C CA . ARG A 1 82 ? 6.233 -8.778 -1.675 1.00 97.88 82 ARG A CA 1
ATOM 667 C C . ARG A 1 82 ? 5.284 -8.049 -0.732 1.00 97.88 82 ARG A C 1
ATOM 669 O O . ARG A 1 82 ? 4.790 -8.631 0.226 1.00 97.88 82 ARG A O 1
ATOM 676 N N . LEU A 1 83 ? 5.004 -6.770 -0.988 1.00 97.19 83 LEU A N 1
ATOM 677 C CA . LEU A 1 83 ? 4.066 -6.027 -0.148 1.00 97.19 83 LEU A CA 1
ATOM 678 C C . LEU A 1 83 ? 2.652 -6.618 -0.228 1.00 97.19 83 LEU A C 1
ATOM 680 O O . LEU A 1 83 ? 1.941 -6.595 0.771 1.00 97.19 83 LEU A O 1
ATOM 684 N N . GLY A 1 84 ? 2.228 -7.133 -1.384 1.00 95.75 84 GLY A N 1
ATOM 685 C CA . GLY A 1 84 ? 0.955 -7.839 -1.532 1.00 95.75 84 GLY A CA 1
ATOM 686 C C . GLY A 1 84 ? 0.868 -9.077 -0.638 1.00 95.75 84 GLY A C 1
ATOM 687 O O . GLY A 1 84 ? -0.100 -9.215 0.107 1.00 95.75 84 GLY A O 1
ATOM 688 N N . GLU A 1 85 ? 1.903 -9.913 -0.654 1.00 96.06 85 GLU A N 1
ATOM 689 C CA . GLU A 1 85 ? 2.025 -11.101 0.203 1.00 96.06 85 GLU A CA 1
ATOM 690 C C . GLU A 1 85 ? 2.036 -10.721 1.691 1.00 96.06 85 GLU A C 1
ATOM 692 O O . GLU A 1 85 ? 1.237 -11.234 2.474 1.00 96.06 85 GLU A O 1
ATOM 697 N N . GLU A 1 86 ? 2.846 -9.731 2.079 1.00 97.50 86 GLU A N 1
ATOM 698 C CA . GLU A 1 86 ? 2.901 -9.225 3.457 1.00 97.50 86 GLU A CA 1
ATOM 699 C C . GLU A 1 86 ? 1.542 -8.685 3.935 1.00 97.50 86 GLU A C 1
ATOM 701 O O . GLU A 1 86 ? 1.206 -8.802 5.117 1.00 97.50 86 GLU A O 1
ATOM 706 N N . ASN A 1 87 ? 0.755 -8.087 3.034 1.00 97.06 87 ASN A N 1
ATOM 707 C CA . ASN A 1 87 ? -0.607 -7.644 3.321 1.00 97.06 87 ASN A CA 1
ATOM 708 C C . ASN A 1 87 ? -1.555 -8.829 3.538 1.00 97.06 87 ASN A C 1
ATOM 710 O O . ASN A 1 87 ? -2.342 -8.793 4.485 1.00 97.06 87 ASN A O 1
ATOM 714 N N . ASP A 1 88 ? -1.494 -9.855 2.687 1.00 94.94 88 ASP A N 1
ATOM 715 C CA . ASP A 1 88 ? -2.311 -11.066 2.814 1.00 94.94 88 ASP A CA 1
ATOM 716 C C . ASP A 1 88 ? -1.996 -11.804 4.135 1.00 94.94 88 ASP A C 1
ATOM 718 O O . ASP A 1 88 ? -2.911 -12.169 4.879 1.00 94.94 88 ASP A O 1
ATOM 722 N N . GLU A 1 89 ? -0.719 -11.909 4.513 1.00 96.19 89 GLU A N 1
ATOM 723 C CA . GLU A 1 89 ? -0.290 -12.482 5.795 1.00 96.19 89 GLU A CA 1
ATOM 724 C C . GLU A 1 89 ? -0.713 -11.642 7.009 1.00 96.19 89 GLU A C 1
ATOM 726 O O . GLU A 1 89 ? -1.230 -12.166 8.004 1.00 96.19 89 GLU A O 1
ATOM 731 N N . ALA A 1 90 ? -0.488 -10.324 6.962 1.00 96.81 90 ALA A N 1
ATOM 732 C CA . ALA A 1 90 ? -0.866 -9.422 8.048 1.00 96.81 90 ALA A CA 1
ATOM 733 C C . ALA A 1 90 ? -2.384 -9.422 8.251 1.00 96.81 90 ALA A C 1
ATOM 735 O O . ALA A 1 90 ? -2.863 -9.402 9.386 1.00 96.81 90 ALA A O 1
ATOM 736 N N . ALA A 1 91 ? -3.153 -9.527 7.166 1.00 95.31 91 ALA A N 1
ATOM 737 C CA . ALA A 1 91 ? -4.600 -9.592 7.221 1.00 95.31 91 ALA A CA 1
ATOM 738 C C . ALA A 1 91 ? -5.136 -10.813 7.967 1.00 95.31 91 ALA A C 1
ATOM 740 O O . ALA A 1 91 ? -6.279 -10.732 8.405 1.00 95.31 91 ALA A O 1
ATOM 741 N N . ALA A 1 92 ? -4.369 -11.892 8.160 1.00 94.44 92 ALA A N 1
ATOM 742 C CA . ALA A 1 92 ? -4.779 -13.024 8.993 1.00 94.44 92 ALA A CA 1
ATOM 743 C C . ALA A 1 92 ? -4.667 -12.703 10.496 1.00 94.44 92 ALA A C 1
ATOM 745 O O . ALA A 1 92 ? -5.593 -12.975 11.260 1.00 94.44 92 ALA A O 1
ATOM 746 N N . ARG A 1 93 ? -3.578 -12.040 10.910 1.00 95.38 93 ARG A N 1
ATOM 747 C CA . ARG A 1 93 ? -3.218 -11.790 12.325 1.00 95.38 93 ARG A CA 1
ATOM 748 C C . ARG A 1 93 ? -3.525 -10.372 12.828 1.00 95.38 93 ARG A C 1
ATOM 750 O O . ARG A 1 93 ? -3.171 -10.030 13.948 1.00 95.38 93 ARG A O 1
ATOM 757 N N . SER A 1 94 ? -4.145 -9.542 11.995 1.00 96.75 94 SER A N 1
ATOM 758 C CA . SER A 1 94 ? -4.320 -8.110 12.256 1.00 96.75 94 SER A CA 1
ATOM 759 C C . SER A 1 94 ? -5.148 -7.800 13.520 1.00 96.75 94 SER A C 1
ATOM 761 O O . SER A 1 94 ? -6.146 -8.475 13.773 1.00 96.75 94 SER A O 1
ATOM 763 N N . PRO A 1 95 ? -4.825 -6.741 14.284 1.00 96.56 95 PRO A N 1
ATOM 764 C CA . PRO A 1 95 ? -5.640 -6.314 15.423 1.00 96.56 95 PRO A CA 1
ATOM 765 C C . PRO A 1 95 ? -6.931 -5.596 15.000 1.00 96.56 95 PRO A C 1
ATOM 767 O O . PRO A 1 95 ? -7.799 -5.349 15.832 1.00 96.56 95 PRO A O 1
ATOM 770 N N . LEU A 1 96 ? -7.079 -5.246 13.717 1.00 95.94 96 LEU A N 1
ATOM 771 C CA . LEU A 1 96 ? -8.253 -4.520 13.246 1.00 95.94 96 LEU A CA 1
ATOM 772 C C . LEU A 1 96 ? -9.521 -5.381 13.321 1.00 95.94 96 LEU A C 1
ATOM 774 O O . LEU A 1 96 ? -9.468 -6.581 13.009 1.00 95.94 96 LEU A O 1
ATOM 778 N N . PRO A 1 97 ? -10.677 -4.767 13.626 1.00 94.69 97 PRO A N 1
ATOM 779 C CA . PRO A 1 97 ? -11.961 -5.439 13.513 1.00 94.69 97 PRO A CA 1
ATOM 780 C C . PRO A 1 97 ? -12.248 -5.843 12.058 1.00 94.69 97 PRO A C 1
ATOM 782 O O . PRO A 1 97 ? -11.616 -5.379 11.100 1.00 94.69 97 PRO A O 1
ATOM 785 N N . ALA A 1 98 ? -13.223 -6.736 11.876 1.00 93.31 98 ALA A N 1
ATOM 786 C CA . ALA A 1 98 ? -13.648 -7.160 10.544 1.00 93.31 98 ALA A CA 1
ATOM 787 C C . ALA A 1 98 ? -14.137 -5.973 9.697 1.00 93.31 98 ALA A C 1
ATOM 789 O O . ALA A 1 98 ? -13.825 -5.914 8.503 1.00 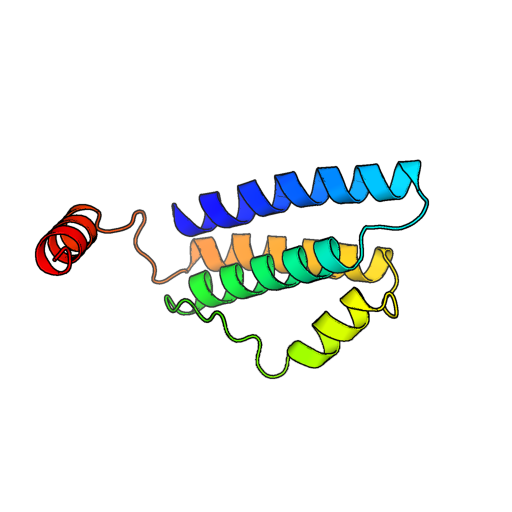93.31 98 ALA A O 1
ATOM 790 N N . GLU A 1 99 ? -14.826 -5.025 10.333 1.00 93.62 99 GLU A N 1
ATOM 791 C CA . GLU A 1 99 ? -15.435 -3.838 9.738 1.00 93.62 99 GLU A CA 1
ATOM 792 C C . GLU A 1 99 ? -15.241 -2.613 10.648 1.00 93.62 99 GLU A C 1
ATOM 794 O O . GLU A 1 99 ? -15.065 -2.779 11.856 1.00 93.62 99 GLU A O 1
ATOM 799 N N . PRO A 1 100 ? -15.236 -1.387 10.092 1.00 92.44 100 PRO A N 1
ATOM 800 C CA . PRO A 1 100 ? -15.192 -0.170 10.895 1.00 92.44 100 PRO A CA 1
ATOM 801 C C . PRO A 1 100 ? -16.491 0.018 11.687 1.00 92.44 100 PRO A C 1
ATOM 803 O O . PRO A 1 100 ? -17.572 -0.309 11.195 1.00 92.44 100 PRO A O 1
ATOM 806 N N . ASP A 1 101 ? -16.392 0.639 12.861 1.00 95.00 101 ASP A N 1
ATOM 807 C CA . ASP A 1 101 ? -17.561 1.104 13.608 1.00 95.00 101 ASP A CA 1
ATOM 808 C C . ASP A 1 101 ? -18.175 2.323 12.906 1.00 95.00 101 ASP A C 1
ATOM 810 O O . AS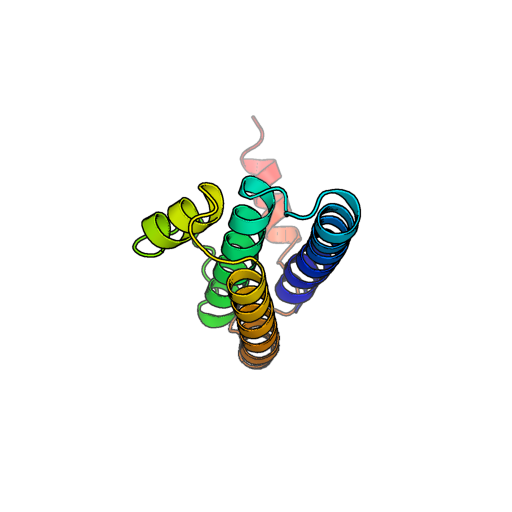P A 1 101 ? -17.768 3.471 13.097 1.00 95.00 101 ASP A O 1
ATOM 814 N N . ARG A 1 102 ? -19.133 2.055 12.016 1.00 95.12 102 ARG A N 1
ATOM 815 C CA . ARG A 1 102 ? -19.798 3.092 11.221 1.00 95.12 102 ARG A CA 1
ATOM 816 C C . ARG A 1 102 ? -20.622 4.039 12.085 1.00 95.12 102 ARG A C 1
ATOM 818 O O . ARG A 1 102 ? -20.634 5.226 11.783 1.00 95.12 102 ARG A O 1
ATOM 825 N N . ALA A 1 103 ? -21.261 3.533 13.138 1.00 96.88 103 ALA A N 1
ATOM 826 C CA . ALA A 1 103 ? -22.098 4.341 14.017 1.00 96.88 103 ALA A CA 1
ATOM 827 C C . ALA A 1 103 ? -21.249 5.362 14.787 1.00 96.88 103 ALA A C 1
ATOM 829 O O . ALA A 1 103 ? -21.583 6.544 14.801 1.00 96.88 103 ALA A O 1
ATOM 830 N N . ALA A 1 104 ? -20.108 4.937 15.342 1.00 96.19 104 ALA A N 1
ATOM 831 C CA . ALA A 1 104 ? -19.183 5.845 16.019 1.00 96.19 104 ALA A CA 1
ATOM 832 C C . ALA A 1 104 ? -18.613 6.918 15.072 1.00 96.19 104 ALA A C 1
ATOM 834 O O . ALA A 1 104 ? -18.494 8.087 15.448 1.00 96.19 104 ALA A O 1
ATOM 835 N N . VAL A 1 105 ? -18.273 6.539 13.832 1.00 95.38 105 VAL A N 1
ATOM 836 C CA . VAL A 1 105 ? -17.783 7.485 12.813 1.00 95.38 105 VAL A CA 1
ATOM 837 C C . VAL A 1 105 ? -18.870 8.482 12.411 1.00 95.38 105 VAL A C 1
ATOM 839 O O . VAL A 1 105 ? -18.591 9.674 12.306 1.00 95.38 105 VAL A O 1
ATOM 842 N N . GLU A 1 106 ? -20.100 8.021 12.193 1.00 96.81 106 GLU A N 1
ATOM 843 C CA . GLU A 1 106 ? -21.233 8.879 11.845 1.00 96.81 106 GLU A CA 1
ATOM 844 C C . GLU A 1 106 ? -21.549 9.883 12.958 1.00 96.81 106 GLU A C 1
ATOM 846 O O . GLU A 1 106 ? -21.611 11.083 12.691 1.00 96.81 106 GLU A O 1
ATOM 851 N N . ASP A 1 107 ? -21.644 9.425 14.207 1.00 97.19 107 ASP A N 1
ATOM 852 C CA . ASP A 1 107 ? -21.844 10.282 15.380 1.00 97.19 107 ASP A CA 1
ATOM 853 C C . ASP A 1 107 ? -20.746 11.357 15.492 1.00 97.19 107 ASP A C 1
ATOM 855 O O . ASP A 1 107 ? -21.025 12.546 15.671 1.00 97.19 107 ASP A O 1
ATOM 859 N N . PHE A 1 108 ? -19.479 10.980 15.289 1.00 96.56 108 PHE A N 1
ATOM 860 C CA . PHE A 1 108 ? -18.376 11.941 15.240 1.00 96.56 108 PHE A CA 1
ATOM 861 C C . PHE A 1 108 ? -18.543 12.989 14.126 1.00 96.56 108 PHE A C 1
ATOM 863 O O . PHE A 1 108 ? -18.356 14.185 14.380 1.00 96.56 108 PHE A O 1
ATOM 870 N N . LEU A 1 109 ? -18.901 12.570 12.908 1.00 96.88 109 LEU A N 1
ATOM 871 C CA . LEU A 1 109 ? -19.104 13.483 11.779 1.00 96.88 109 LEU A CA 1
ATOM 872 C C . LEU A 1 109 ? -20.269 14.445 12.033 1.00 96.88 109 LEU A C 1
ATOM 874 O O . LEU A 1 109 ? -20.141 15.633 11.750 1.00 96.88 109 LEU A O 1
ATOM 878 N N . VAL A 1 110 ? -21.374 13.968 12.611 1.00 96.31 110 VAL A N 1
ATOM 879 C CA . VAL A 1 110 ? -22.526 14.811 12.964 1.00 96.31 110 VAL A CA 1
ATOM 880 C C . VAL A 1 110 ? -22.139 15.856 14.009 1.00 96.31 110 VAL A C 1
ATOM 882 O O . VAL A 1 110 ? -22.426 17.034 13.815 1.00 96.31 110 VAL A O 1
ATOM 885 N N . ARG A 1 111 ? -21.436 15.468 15.083 1.00 96.25 111 ARG A N 1
ATOM 886 C CA . ARG A 1 111 ? -21.032 16.405 16.152 1.00 96.25 111 ARG A CA 1
ATOM 887 C C . ARG A 1 111 ? -20.035 17.471 15.703 1.00 96.25 111 ARG A C 1
ATOM 889 O O . ARG A 1 111 ? -19.999 18.555 16.278 1.00 96.25 111 ARG A O 1
ATOM 896 N N . THR A 1 112 ? -19.182 17.153 14.733 1.00 96.75 112 THR A N 1
ATOM 897 C CA . THR A 1 112 ? -18.140 18.071 14.243 1.00 96.75 112 THR A CA 1
ATOM 898 C C . THR A 1 112 ? -18.605 18.943 13.079 1.00 96.75 112 THR A C 1
ATOM 900 O O . THR A 1 112 ? -17.947 19.937 12.761 1.00 96.75 112 THR A O 1
ATOM 903 N N . ARG A 1 113 ? -19.749 18.615 12.468 1.00 90.56 113 ARG A N 1
ATOM 904 C CA . ARG A 1 113 ? -20.373 19.404 11.409 1.00 90.56 113 ARG A CA 1
ATOM 905 C C . ARG A 1 113 ? -20.958 20.695 11.993 1.00 90.56 113 ARG A C 1
ATOM 907 O O . ARG A 1 113 ? -22.014 20.675 12.618 1.00 90.56 113 ARG A O 1
ATOM 914 N N . ARG A 1 114 ? -20.240 21.801 11.792 1.00 74.00 114 ARG A N 1
ATOM 915 C CA . ARG A 1 114 ? -20.722 23.171 12.021 1.00 74.00 114 ARG A CA 1
ATOM 916 C C . ARG A 1 114 ? -21.494 23.690 10.817 1.00 74.00 114 ARG A C 1
ATOM 918 O O . ARG A 1 114 ? -21.125 23.304 9.684 1.00 74.00 114 ARG A O 1
#

Secondary structure (DSSP, 8-state):
-HHHHHHHHHHHHHHHHHHHHHHHHSS--HHHHHHHHHHHHHHHHHHHHS------GGGHHHHHHHHHT-S-HHHHHHHHHHHHHHHHHHHHH-SS-SS--HHHHHHHHHHH--

pLDDT: mean 95.16, std 3.48, range [74.0, 98.62]